Protein AF-A0A6G1CR03-F1 (afdb_monomer_lite)

Organism: NCBI:txid110450

Foldseek 3Di:
DWDQDDDVARKIFDFDKDADCDDPRHQKIWTWGDIFRPPDPDTDTDTPDIDGDDDDDDDDD

Secondary structure (DSSP, 8-state):
-EEE--SSS-EEEEEEEEEE-SGGGTTEEEEEEEEEETTSSS----EEEEEEPP-PPP---

Radius of gyration: 16.4 Å; chains: 1; bounding box: 43×23×43 Å

Structure (mmCIF, N/CA/C/O backbone):
data_AF-A0A6G1CR03-F1
#
_entry.id   AF-A0A6G1CR03-F1
#
loop_
_atom_site.group_PDB
_atom_site.id
_atom_site.type_symbol
_atom_site.label_atom_id
_atom_site.label_alt_id
_atom_site.label_comp_id
_atom_site.label_asym_id
_atom_site.label_entity_id
_atom_site.label_seq_id
_atom_site.pdbx_PDB_ins_code
_atom_site.Cartn_x
_atom_site.Cartn_y
_atom_site.Cartn_z
_atom_site.occupancy
_atom_site.B_iso_or_equiv
_atom_site.auth_seq_id
_atom_site.auth_comp_id
_atom_site.auth_asym_id
_atom_site.auth_atom_id
_atom_site.pdbx_PDB_model_num
ATOM 1 N N . MET A 1 1 ? 6.035 1.123 5.626 1.00 90.88 1 MET A N 1
ATOM 2 C CA . MET A 1 1 ? 5.923 1.416 7.069 1.00 90.88 1 MET A CA 1
ATOM 3 C C . MET A 1 1 ? 4.490 1.153 7.507 1.00 90.88 1 MET A C 1
ATOM 5 O O . MET A 1 1 ? 3.590 1.286 6.684 1.00 90.88 1 MET A O 1
ATOM 9 N N . TYR A 1 2 ? 4.283 0.751 8.759 1.00 93.88 2 TYR A N 1
ATOM 10 C CA . TYR A 1 2 ? 2.954 0.669 9.364 1.00 93.88 2 TYR A CA 1
ATOM 11 C C . TYR A 1 2 ? 2.985 1.277 10.768 1.00 93.88 2 TYR A C 1
ATOM 13 O O . TYR A 1 2 ? 4.035 1.265 11.413 1.00 93.88 2 TYR A O 1
ATOM 21 N N . VAL A 1 3 ? 1.860 1.832 11.220 1.00 95.88 3 VAL A N 1
ATOM 22 C CA . VAL A 1 3 ? 1.733 2.497 12.530 1.00 95.88 3 VAL A CA 1
ATOM 23 C C . VAL A 1 3 ? 0.367 2.182 13.137 1.00 95.88 3 VAL A C 1
ATOM 25 O O . VAL A 1 3 ? -0.614 2.123 12.405 1.00 95.88 3 VAL A O 1
ATOM 28 N N . SER A 1 4 ? 0.287 2.003 14.460 1.00 95.00 4 SER A N 1
ATOM 29 C CA . SER A 1 4 ? -0.998 1.909 15.171 1.00 95.00 4 SER A CA 1
ATOM 30 C C . SER A 1 4 ? -1.796 3.198 14.980 1.00 95.00 4 SER A C 1
ATOM 32 O O . SER A 1 4 ? -1.285 4.275 15.281 1.00 95.00 4 SER A O 1
ATOM 34 N N . SER A 1 5 ? -3.024 3.104 14.479 1.00 93.00 5 SER A N 1
ATOM 35 C CA . SER A 1 5 ? -3.783 4.278 14.025 1.00 93.00 5 SER A CA 1
ATOM 36 C C . SER A 1 5 ? -5.209 4.378 14.555 1.00 93.00 5 SER A C 1
ATOM 38 O O . SER A 1 5 ? -5.862 5.383 14.295 1.00 93.00 5 SER A O 1
ATOM 40 N N . ASP A 1 6 ? -5.693 3.372 15.282 1.00 90.88 6 ASP A N 1
ATOM 41 C CA . ASP A 1 6 ? -7.035 3.353 15.869 1.00 90.88 6 ASP A CA 1
ATOM 42 C C . ASP A 1 6 ? -6.937 3.153 17.394 1.00 90.88 6 ASP A C 1
ATOM 44 O O . ASP A 1 6 ? -6.083 2.413 17.883 1.00 90.88 6 ASP A O 1
ATOM 48 N N . GLN A 1 7 ? -7.756 3.896 18.144 1.00 91.62 7 GLN A N 1
ATOM 49 C CA . GLN A 1 7 ? -7.819 3.866 19.610 1.00 91.62 7 GLN A CA 1
ATOM 50 C C . GLN A 1 7 ? -8.919 2.933 20.135 1.00 91.62 7 GLN A C 1
ATOM 52 O O . GLN A 1 7 ? -8.845 2.491 21.280 1.00 91.62 7 GLN A O 1
ATOM 57 N N . ALA A 1 8 ? -9.947 2.661 19.330 1.00 93.00 8 ALA A N 1
ATOM 58 C CA . ALA A 1 8 ? -11.076 1.810 19.687 1.00 93.00 8 ALA A CA 1
ATOM 59 C C . ALA A 1 8 ? -10.874 0.362 19.222 1.00 93.00 8 ALA A C 1
ATOM 61 O O . ALA A 1 8 ? -11.371 -0.566 19.859 1.00 93.00 8 ALA A O 1
ATOM 62 N N . GLN A 1 9 ? -10.149 0.166 18.120 1.00 89.62 9 GLN A N 1
ATOM 63 C CA . GLN A 1 9 ? -9.874 -1.146 17.535 1.00 89.62 9 GLN A CA 1
ATOM 64 C C . GLN A 1 9 ? -8.394 -1.291 17.171 1.00 89.62 9 GLN A C 1
ATOM 66 O O . GLN A 1 9 ? -7.636 -0.324 17.165 1.00 89.62 9 GLN A O 1
ATOM 71 N N . ILE A 1 10 ? -7.956 -2.512 16.850 1.00 92.19 10 ILE A N 1
ATOM 72 C CA . ILE A 1 10 ? -6.587 -2.749 16.375 1.00 92.19 10 ILE A CA 1
ATOM 73 C C . ILE A 1 10 ? -6.502 -2.379 14.887 1.00 92.19 10 ILE A C 1
ATOM 75 O O . ILE A 1 10 ? -6.632 -3.228 14.002 1.00 92.19 10 ILE A O 1
ATOM 79 N N . GLY A 1 11 ? -6.294 -1.090 14.625 1.00 94.12 11 GLY A N 1
ATOM 80 C CA . GLY A 1 11 ? -6.098 -0.528 13.290 1.00 94.12 11 GLY A CA 1
ATOM 81 C C . GLY A 1 11 ? -4.642 -0.156 13.020 1.00 94.12 11 GLY A C 1
ATOM 82 O O . GLY A 1 11 ? -3.971 0.435 13.869 1.00 94.12 11 GLY A O 1
ATOM 83 N N . LEU A 1 12 ? -4.157 -0.482 11.820 1.00 95.31 12 LEU A N 1
ATOM 84 C CA . LEU A 1 12 ? -2.828 -0.101 11.343 1.00 95.31 12 LEU A CA 1
ATOM 85 C C . LEU A 1 12 ? -2.930 0.840 10.141 1.00 95.31 12 LEU A C 1
ATOM 87 O O . LEU A 1 12 ? -3.470 0.457 9.108 1.00 95.31 12 LEU A O 1
ATOM 91 N N . LEU A 1 13 ? -2.337 2.029 10.212 1.00 95.81 13 LEU A N 1
ATOM 92 C CA . LEU A 1 13 ? -2.108 2.853 9.030 1.00 95.81 13 LEU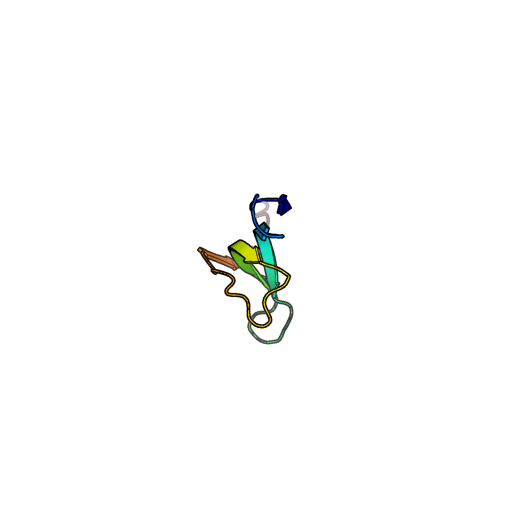 A CA 1
ATOM 93 C C . LEU A 1 13 ? -0.974 2.223 8.225 1.00 95.81 13 LEU A C 1
ATOM 95 O O . LEU A 1 13 ? 0.167 2.147 8.683 1.00 95.81 13 LEU A O 1
ATOM 99 N N . MET A 1 14 ? -1.292 1.795 7.015 1.00 96.50 14 MET A N 1
ATOM 100 C CA . MET A 1 14 ? -0.364 1.247 6.043 1.00 96.50 14 MET A CA 1
ATOM 101 C C . MET A 1 14 ? 0.129 2.390 5.161 1.00 96.50 14 MET A C 1
ATOM 103 O O . MET A 1 14 ? -0.673 3.050 4.512 1.00 96.50 14 MET A O 1
ATOM 107 N N . ALA A 1 15 ? 1.440 2.615 5.128 1.00 96.38 15 ALA A N 1
ATOM 108 C CA . ALA A 1 15 ? 2.097 3.533 4.202 1.00 96.38 15 ALA A CA 1
ATOM 109 C C . ALA A 1 15 ? 3.279 2.792 3.572 1.00 96.38 15 ALA A C 1
ATOM 111 O O . ALA A 1 15 ? 4.395 2.777 4.110 1.00 96.38 15 ALA A O 1
ATOM 112 N N . MET A 1 16 ? 3.018 2.059 2.490 1.00 95.31 16 MET A N 1
ATOM 113 C CA . MET A 1 16 ? 3.999 1.142 1.911 1.00 95.31 16 MET A CA 1
ATOM 114 C C . MET A 1 16 ? 3.895 1.003 0.399 1.00 95.31 16 MET A C 1
ATOM 116 O O . MET A 1 16 ? 2.855 1.239 -0.206 1.00 95.31 16 MET A O 1
ATOM 120 N N . ASN A 1 17 ? 5.000 0.541 -0.175 1.00 95.88 17 ASN A N 1
ATOM 121 C CA . ASN A 1 17 ? 5.109 0.155 -1.568 1.00 95.88 17 ASN A CA 1
ATOM 122 C C . ASN A 1 17 ? 5.210 -1.372 -1.651 1.00 95.88 17 ASN A C 1
ATOM 124 O O . ASN A 1 17 ? 6.005 -1.974 -0.927 1.00 95.88 17 ASN A O 1
ATOM 128 N N . SER A 1 18 ? 4.436 -1.988 -2.540 1.00 94.62 18 SER A N 1
ATOM 129 C CA . SER A 1 18 ? 4.465 -3.429 -2.803 1.00 94.62 18 SER A CA 1
ATOM 130 C C . SER A 1 18 ? 4.998 -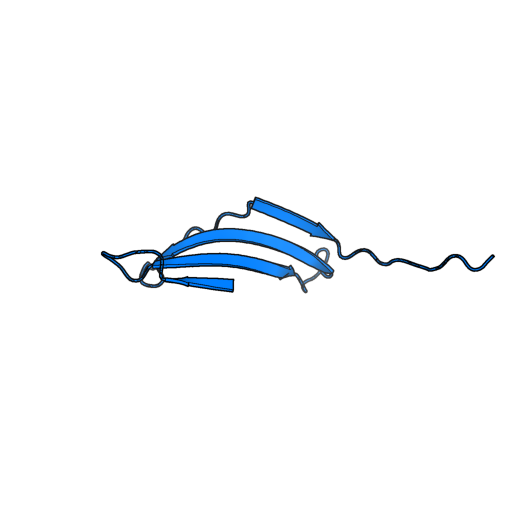3.690 -4.207 1.00 94.62 18 SER A C 1
ATOM 132 O O . SER A 1 18 ? 4.440 -3.204 -5.190 1.00 94.62 18 SER A O 1
ATOM 134 N N . MET A 1 19 ? 6.087 -4.455 -4.289 1.00 94.81 19 MET A N 1
ATOM 135 C CA . MET A 1 19 ? 6.703 -4.870 -5.547 1.00 94.81 19 MET A CA 1
ATOM 136 C C . MET A 1 19 ? 5.969 -6.092 -6.103 1.00 94.81 19 MET A C 1
ATOM 138 O O . MET A 1 19 ? 5.877 -7.125 -5.441 1.00 94.81 19 MET A O 1
ATOM 142 N N . LEU A 1 20 ? 5.464 -5.979 -7.324 1.00 94.69 20 LEU A N 1
ATOM 143 C CA . LEU A 1 20 ? 4.866 -7.078 -8.065 1.00 94.69 20 LEU A CA 1
ATOM 144 C C . LEU A 1 20 ? 5.977 -7.875 -8.754 1.00 94.69 20 LEU A C 1
ATOM 146 O O . LEU A 1 20 ? 6.832 -7.313 -9.439 1.00 94.69 20 LEU A O 1
ATOM 150 N N . THR A 1 21 ? 5.951 -9.194 -8.581 1.00 94.44 21 THR A N 1
ATOM 151 C CA . THR A 1 21 ? 6.975 -10.114 -9.111 1.00 94.44 21 THR A CA 1
ATOM 152 C C . THR A 1 21 ? 6.421 -11.109 -10.135 1.00 94.44 21 THR A C 1
ATOM 154 O O . THR A 1 21 ? 7.174 -11.863 -10.746 1.00 94.44 21 THR A O 1
ATOM 157 N N . GLY A 1 22 ? 5.102 -11.117 -10.350 1.00 94.62 22 GLY A N 1
ATOM 158 C CA . GLY A 1 22 ? 4.416 -12.079 -11.209 1.00 94.62 22 GLY A CA 1
ATOM 159 C C . GLY A 1 22 ? 4.188 -11.584 -12.638 1.00 94.62 22 GLY A C 1
ATOM 160 O O . GLY A 1 22 ? 3.625 -10.510 -12.858 1.00 94.62 22 GLY A O 1
ATOM 161 N N . GLY A 1 23 ? 4.555 -12.421 -13.612 1.00 93.69 23 GLY A N 1
ATOM 162 C CA . GLY A 1 23 ? 4.140 -12.300 -15.012 1.00 93.69 23 GLY A CA 1
ATOM 163 C C . GLY A 1 23 ? 4.412 -10.921 -15.640 1.00 93.69 23 GLY A C 1
ATOM 164 O O . GLY A 1 23 ? 5.501 -10.375 -15.456 1.00 93.69 23 GLY A O 1
ATOM 165 N N . PRO A 1 24 ? 3.447 -10.335 -16.380 1.00 92.00 24 PRO A N 1
ATOM 166 C CA . PRO A 1 24 ? 3.646 -9.090 -17.136 1.00 92.00 24 PRO A CA 1
ATOM 167 C C . PRO A 1 24 ? 3.817 -7.835 -16.260 1.00 92.00 24 PRO A C 1
ATOM 169 O O . PRO A 1 24 ? 4.095 -6.748 -16.775 1.00 92.00 24 PRO A O 1
ATOM 172 N N . TYR A 1 25 ? 3.640 -7.966 -14.944 1.00 91.38 25 TYR A N 1
ATOM 173 C CA . TYR A 1 25 ? 3.780 -6.878 -13.977 1.00 91.38 25 TYR A CA 1
ATOM 174 C C 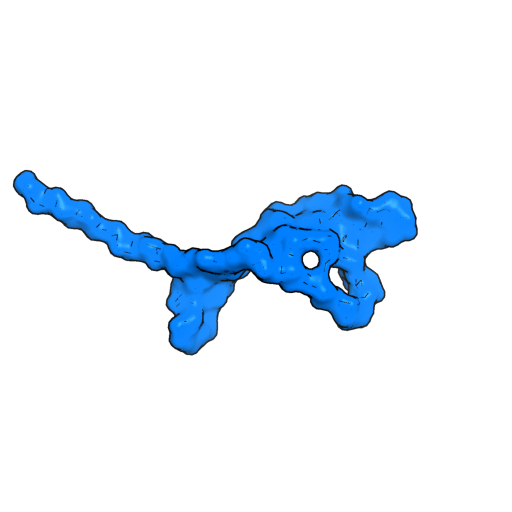. TYR A 1 25 ? 5.036 -7.010 -13.112 1.00 91.38 25 TYR A C 1
ATOM 176 O O . TYR A 1 25 ? 5.223 -6.203 -12.204 1.00 91.38 25 TYR A O 1
ATOM 184 N N . ASN A 1 26 ? 5.903 -7.989 -13.388 1.00 92.62 26 ASN A N 1
ATOM 185 C CA . ASN A 1 26 ? 7.181 -8.113 -12.699 1.00 92.62 26 ASN A CA 1
ATOM 186 C C . ASN A 1 26 ? 8.001 -6.821 -12.863 1.00 92.62 26 ASN A C 1
ATOM 188 O O . ASN A 1 26 ? 8.129 -6.306 -13.975 1.00 92.62 26 ASN A O 1
ATOM 192 N N . GLY A 1 27 ? 8.515 -6.272 -11.763 1.00 91.00 27 GLY A N 1
ATOM 193 C CA . GLY A 1 27 ? 9.246 -5.000 -11.784 1.00 91.00 27 GLY A CA 1
ATOM 194 C C . GLY A 1 27 ? 8.397 -3.766 -11.456 1.00 91.00 27 GLY A C 1
ATOM 195 O O . GLY A 1 27 ? 8.932 -2.660 -11.350 1.00 91.00 27 GLY A O 1
ATOM 196 N N . ARG A 1 28 ? 7.072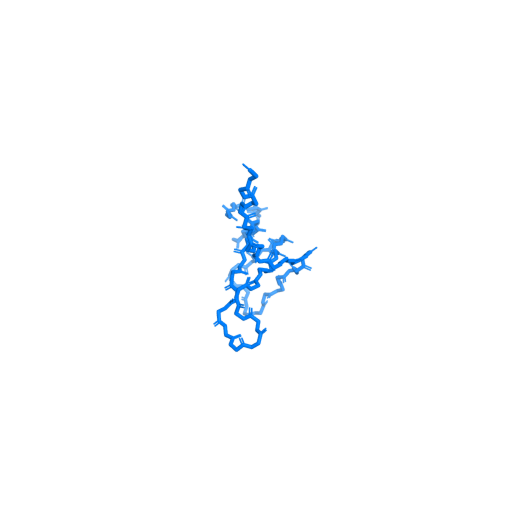 -3.919 -11.327 1.00 94.31 28 ARG A N 1
ATOM 197 C CA . ARG A 1 28 ? 6.156 -2.807 -11.038 1.00 94.31 28 ARG A CA 1
ATOM 198 C C . ARG A 1 28 ? 5.886 -2.685 -9.551 1.00 94.31 28 ARG A C 1
ATOM 200 O O . ARG A 1 28 ? 5.836 -3.676 -8.833 1.00 94.31 28 ARG A O 1
ATOM 207 N N . VAL A 1 29 ? 5.640 -1.463 -9.110 1.00 96.12 29 VAL A N 1
ATOM 208 C CA . VAL A 1 29 ? 5.325 -1.133 -7.726 1.00 96.12 29 VAL A CA 1
ATOM 209 C C . VAL A 1 29 ? 3.933 -0.524 -7.660 1.00 96.12 29 VAL A C 1
ATOM 211 O O . VAL A 1 29 ? 3.594 0.336 -8.473 1.00 96.12 29 VAL A O 1
ATOM 214 N N . ILE A 1 30 ? 3.149 -0.938 -6.669 1.00 96.56 30 ILE A N 1
ATOM 215 C CA . ILE A 1 30 ? 1.925 -0.245 -6.251 1.00 96.56 30 ILE A CA 1
ATOM 216 C C . ILE A 1 30 ? 2.144 0.395 -4.883 1.00 96.56 30 ILE A C 1
ATOM 218 O O . ILE A 1 30 ? 2.847 -0.162 -4.037 1.00 96.56 30 ILE A O 1
ATOM 222 N N . THR A 1 31 ? 1.542 1.557 -4.662 1.00 97.12 31 THR A N 1
ATOM 223 C CA . THR A 1 31 ? 1.602 2.264 -3.382 1.00 97.12 31 THR A CA 1
ATOM 224 C C . THR A 1 31 ? 0.263 2.148 -2.673 1.00 97.12 31 THR A C 1
ATOM 226 O O . THR A 1 31 ? -0.777 2.512 -3.224 1.00 97.12 31 THR A O 1
ATOM 229 N N . VAL A 1 32 ? 0.312 1.663 -1.436 1.00 96.69 32 VAL A N 1
ATOM 230 C CA . VAL A 1 32 ? -0.836 1.519 -0.544 1.00 96.69 32 VAL A CA 1
ATOM 231 C C . VAL A 1 32 ? -0.736 2.569 0.555 1.00 96.69 32 VAL A C 1
ATOM 233 O O . VAL A 1 32 ? 0.275 2.639 1.265 1.00 96.69 32 VAL A O 1
ATOM 236 N N . LEU A 1 33 ? -1.797 3.365 0.693 1.00 96.69 33 LEU A N 1
ATOM 237 C CA . LEU A 1 33 ? -1.968 4.314 1.786 1.00 96.69 33 LEU A CA 1
ATOM 238 C C . LEU A 1 33 ? -3.395 4.223 2.326 1.00 96.69 33 LEU A C 1
ATOM 240 O O . LEU A 1 33 ? -4.340 4.620 1.649 1.00 96.69 33 LEU A O 1
ATOM 244 N N . GLY A 1 34 ? -3.546 3.708 3.543 1.00 94.44 34 GLY A N 1
ATOM 245 C CA . GLY A 1 34 ? -4.860 3.546 4.163 1.00 94.44 34 GLY A CA 1
ATOM 246 C C . GLY A 1 34 ? -4.815 2.813 5.496 1.00 94.44 34 GLY A C 1
ATOM 247 O O . GLY A 1 34 ? -3.782 2.270 5.884 1.00 94.44 34 GLY A O 1
ATOM 248 N N . ILE A 1 35 ? -5.937 2.827 6.210 1.00 94.19 35 ILE A N 1
ATOM 249 C CA . ILE A 1 35 ? -6.094 2.127 7.489 1.00 94.19 35 ILE A CA 1
ATOM 250 C C . ILE A 1 35 ? -6.457 0.665 7.217 1.00 94.19 35 ILE A C 1
ATOM 252 O O . ILE A 1 35 ? -7.214 0.360 6.304 1.00 94.19 35 ILE A O 1
ATOM 256 N N . ASN A 1 36 ? -5.892 -0.233 8.012 1.00 94.44 36 ASN A N 1
ATOM 257 C CA . ASN A 1 36 ? -6.044 -1.673 7.917 1.00 94.44 36 ASN A CA 1
ATOM 258 C C . ASN A 1 36 ? -6.478 -2.222 9.284 1.00 94.44 36 ASN A C 1
ATOM 260 O O . ASN A 1 36 ? -5.644 -2.378 10.182 1.00 94.44 36 ASN A O 1
ATOM 264 N N . HIS A 1 37 ? -7.773 -2.495 9.458 1.00 94.44 37 HIS A N 1
ATOM 265 C CA . HIS A 1 37 ? -8.315 -3.138 10.659 1.00 94.44 37 HIS A CA 1
ATOM 266 C C . HIS A 1 37 ? -8.052 -4.640 10.599 1.00 94.44 37 HIS A C 1
ATOM 268 O O . HIS A 1 37 ? -8.805 -5.406 10.008 1.00 94.44 37 HIS A O 1
ATOM 274 N N . ILE A 1 38 ? -6.943 -5.084 11.186 1.00 92.25 38 ILE A N 1
ATOM 275 C CA . ILE A 1 38 ? -6.407 -6.432 10.935 1.00 92.25 38 ILE A CA 1
ATOM 276 C C . ILE A 1 38 ? -7.304 -7.580 11.422 1.00 92.25 38 ILE A C 1
ATOM 278 O O . ILE A 1 38 ? -7.083 -8.717 11.013 1.00 92.25 38 ILE A O 1
ATOM 282 N N . LEU A 1 39 ? -8.279 -7.283 12.285 1.00 94.12 39 LEU A N 1
ATOM 283 C CA . LEU A 1 39 ? -9.234 -8.247 12.833 1.00 94.12 39 LEU A CA 1
ATOM 284 C C . LEU A 1 39 ? -10.486 -8.432 11.960 1.00 94.12 39 LEU A C 1
ATOM 286 O O . LEU A 1 39 ? -11.280 -9.321 12.248 1.00 94.12 39 LEU A O 1
ATOM 290 N N . GLU A 1 40 ? -10.676 -7.615 10.923 1.00 93.94 40 GLU A N 1
ATOM 291 C CA . GLU A 1 40 ? -11.764 -7.795 9.959 1.00 93.94 40 GLU A CA 1
ATOM 292 C C . GLU A 1 40 ? -11.429 -8.911 8.953 1.00 93.94 40 GLU A C 1
ATOM 294 O O . GLU A 1 40 ? -10.286 -9.030 8.490 1.00 93.94 40 GLU A O 1
ATOM 299 N N . ASP A 1 41 ? -12.443 -9.705 8.588 1.00 95.19 41 ASP A N 1
ATOM 300 C CA . ASP A 1 41 ? -12.318 -10.829 7.644 1.00 95.19 41 ASP A CA 1
ATOM 301 C C . ASP A 1 41 ? -11.934 -10.369 6.229 1.00 95.19 41 ASP A C 1
ATOM 303 O O . ASP A 1 41 ? -11.137 -11.013 5.544 1.00 95.19 41 ASP A O 1
ATOM 307 N N . VAL A 1 42 ? -12.485 -9.238 5.786 1.00 94.81 42 VAL A N 1
ATOM 308 C CA . VAL A 1 42 ? -12.190 -8.612 4.493 1.00 94.81 42 VAL A CA 1
ATOM 309 C C . VAL A 1 42 ? -11.742 -7.187 4.753 1.00 94.81 42 VAL A C 1
ATOM 311 O O . VAL A 1 42 ? -12.418 -6.452 5.460 1.00 94.81 42 VAL A O 1
ATOM 314 N N . ARG A 1 43 ? -10.605 -6.801 4.169 1.00 93.25 43 ARG A N 1
ATOM 315 C CA . ARG A 1 43 ? -9.980 -5.498 4.409 1.00 93.25 43 ARG A CA 1
ATOM 316 C C . ARG A 1 43 ? -9.747 -4.776 3.101 1.00 93.25 43 ARG A C 1
ATOM 318 O O . ARG A 1 43 ? -9.086 -5.301 2.202 1.00 93.25 43 ARG A O 1
ATOM 325 N N . GLU A 1 44 ? -10.262 -3.561 3.013 1.00 91.62 44 GLU A N 1
ATOM 326 C CA . GLU A 1 44 ? -10.008 -2.684 1.880 1.00 91.62 44 GLU A CA 1
ATOM 327 C C . GLU A 1 44 ? -8.638 -2.019 2.044 1.00 91.62 44 GLU A C 1
ATOM 329 O O . GLU A 1 44 ? -8.343 -1.394 3.059 1.00 91.62 44 GLU A O 1
ATOM 334 N N . MET A 1 45 ? -7.773 -2.162 1.040 1.00 94.12 45 MET A N 1
ATOM 335 C CA . MET A 1 45 ? -6.455 -1.524 1.014 1.00 94.12 45 MET A CA 1
ATOM 336 C C . MET A 1 45 ? -6.380 -0.596 -0.202 1.00 94.12 45 MET A C 1
ATOM 338 O O . MET A 1 45 ? -6.192 -1.084 -1.320 1.00 94.12 45 MET A O 1
ATOM 342 N N . PRO A 1 46 ? -6.537 0.729 -0.016 1.00 94.56 46 PRO A N 1
ATOM 343 C CA . PRO A 1 46 ? -6.539 1.677 -1.122 1.00 94.56 46 PRO A CA 1
ATOM 344 C C . PRO A 1 46 ? -5.192 1.714 -1.845 1.00 94.56 46 PRO A C 1
ATOM 346 O O . PRO A 1 46 ? -4.142 1.914 -1.229 1.00 94.56 46 PRO A O 1
ATOM 349 N N . ILE A 1 47 ? -5.234 1.581 -3.171 1.00 96.12 47 ILE A N 1
ATOM 350 C CA . ILE A 1 47 ? -4.081 1.809 -4.042 1.00 96.12 47 ILE A CA 1
ATOM 351 C C . ILE A 1 47 ? -4.131 3.263 -4.498 1.00 96.12 47 ILE A C 1
ATOM 353 O O . ILE A 1 47 ? -5.034 3.656 -5.234 1.00 96.12 47 ILE A O 1
ATOM 357 N N . ILE A 1 48 ? -3.155 4.056 -4.067 1.00 96.69 48 ILE A N 1
ATOM 358 C CA . ILE A 1 48 ? -3.106 5.496 -4.366 1.00 96.69 48 ILE A CA 1
ATOM 359 C C . ILE A 1 48 ? -2.203 5.834 -5.557 1.00 96.69 48 ILE A C 1
ATOM 361 O O . ILE A 1 48 ? -2.146 6.982 -5.989 1.00 96.69 48 ILE A O 1
ATOM 365 N N . GLY A 1 49 ? -1.484 4.848 -6.093 1.00 96.06 49 GLY A N 1
ATOM 366 C CA . GLY A 1 49 ? -0.625 5.030 -7.255 1.00 96.06 49 GLY A CA 1
ATOM 367 C C . GLY A 1 49 ? 0.239 3.812 -7.552 1.00 96.06 49 GLY A C 1
ATOM 368 O O . GLY A 1 49 ? 0.143 2.771 -6.898 1.00 96.06 49 GLY A O 1
ATOM 369 N N . GLY A 1 50 ? 1.107 3.961 -8.547 1.00 95.00 50 GLY A N 1
ATOM 370 C CA . GLY A 1 50 ? 2.085 2.948 -8.912 1.00 95.00 50 GLY A CA 1
ATOM 371 C C . GLY A 1 50 ? 3.122 3.479 -9.891 1.00 95.00 50 GLY A C 1
ATOM 372 O O . GLY A 1 50 ? 2.892 4.472 -10.582 1.00 95.00 50 GLY A O 1
ATOM 373 N N . TYR A 1 51 ? 4.272 2.816 -9.935 1.00 93.00 51 TYR A N 1
ATOM 374 C CA . TYR A 1 51 ? 5.368 3.158 -10.835 1.00 93.00 51 TYR A CA 1
ATOM 37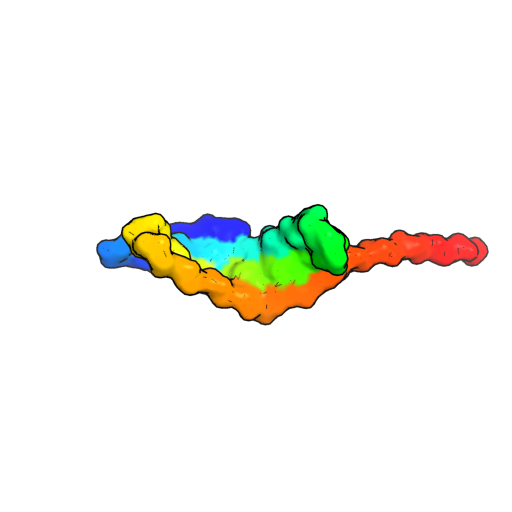5 C C . TYR A 1 51 ? 6.118 1.908 -11.300 1.00 93.00 51 TYR A C 1
ATOM 377 O O . TYR A 1 51 ? 6.020 0.831 -10.712 1.00 93.00 51 TYR A O 1
ATOM 385 N N . VAL A 1 52 ? 6.864 2.051 -12.393 1.00 90.69 52 VAL A N 1
ATOM 386 C CA . VAL A 1 52 ? 7.823 1.051 -12.876 1.00 90.69 52 VAL A CA 1
ATOM 387 C C . VAL A 1 52 ? 9.201 1.400 -12.336 1.00 90.69 52 VAL A C 1
ATOM 389 O O . VAL A 1 52 ? 9.578 2.573 -12.328 1.00 90.69 52 VAL A O 1
ATOM 392 N N . GLN A 1 53 ? 9.965 0.396 -11.909 1.00 79.94 53 GLN A N 1
ATOM 393 C CA . GLN A 1 53 ? 11.375 0.605 -11.609 1.00 79.94 53 GLN A CA 1
ATOM 394 C C . GLN A 1 53 ? 12.115 1.020 -12.890 1.00 79.94 53 GLN A C 1
ATOM 396 O O . GLN A 1 53 ? 12.160 0.273 -13.867 1.00 79.94 53 GLN A O 1
ATOM 401 N N . ALA A 1 54 ? 12.672 2.230 -12.900 1.00 77.38 54 ALA A N 1
ATOM 402 C CA . ALA A 1 54 ? 13.428 2.726 -14.041 1.00 77.38 54 ALA A CA 1
ATOM 403 C C . ALA A 1 54 ? 14.793 2.029 -14.121 1.00 77.38 54 ALA A C 1
ATOM 405 O O . ALA A 1 54 ? 15.539 1.996 -13.142 1.00 77.38 54 ALA A O 1
ATOM 406 N N . HIS A 1 55 ? 15.134 1.518 -15.304 1.00 72.19 55 HIS A N 1
ATOM 407 C CA . HIS A 1 55 ? 16.493 1.095 -15.627 1.00 72.19 55 HIS A CA 1
ATOM 408 C C . HIS A 1 55 ? 17.225 2.283 -16.252 1.00 72.19 55 HIS A C 1
ATOM 410 O O . HIS A 1 55 ? 16.980 2.639 -17.403 1.00 72.19 55 HIS A O 1
ATOM 416 N N . THR A 1 56 ? 18.084 2.934 -15.473 1.00 77.31 56 THR A N 1
ATOM 417 C CA . THR A 1 56 ? 18.894 4.069 -15.928 1.00 77.31 56 THR A CA 1
ATOM 418 C C . THR A 1 56 ? 20.243 3.575 -16.435 1.00 77.31 56 THR A C 1
ATOM 420 O O . THR A 1 56 ? 20.939 2.857 -15.718 1.00 77.31 56 THR A O 1
ATOM 423 N N . TYR A 1 57 ? 20.623 3.974 -17.646 1.00 79.31 57 TYR A N 1
ATOM 424 C CA . TYR A 1 57 ? 21.973 3.787 -18.174 1.00 79.31 57 TYR A CA 1
ATOM 425 C C . TYR A 1 57 ? 22.730 5.115 -18.104 1.00 79.31 57 TYR A C 1
ATOM 427 O O . TYR A 1 57 ? 22.160 6.176 -18.363 1.00 79.31 57 TYR A O 1
ATOM 435 N N . PHE A 1 58 ? 24.010 5.054 -17.741 1.00 81.12 58 PHE A N 1
ATOM 436 C CA . PHE A 1 58 ? 24.915 6.182 -17.933 1.00 81.12 58 PHE A CA 1
ATOM 437 C C . PHE A 1 58 ? 25.272 6.254 -19.420 1.00 81.12 58 PHE A C 1
ATOM 439 O O . PHE A 1 58 ? 25.508 5.226 -20.055 1.00 81.12 58 PHE A O 1
ATOM 446 N N . VAL A 1 59 ? 25.237 7.458 -19.991 1.00 78.38 59 VAL A N 1
ATOM 447 C CA . VAL A 1 59 ? 25.748 7.710 -21.340 1.00 78.38 59 VAL A CA 1
ATOM 448 C C . VAL A 1 59 ? 27.152 8.251 -21.149 1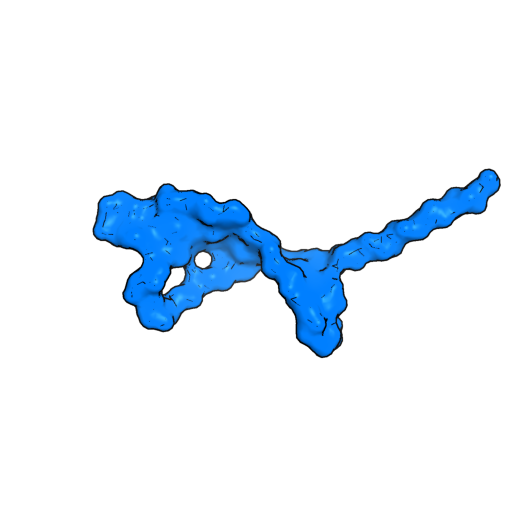.00 78.38 59 VAL A C 1
ATOM 450 O O . VAL A 1 59 ? 27.307 9.399 -20.737 1.00 78.38 59 VAL A O 1
ATOM 453 N N . ASP A 1 60 ? 28.150 7.408 -21.381 1.00 76.88 60 ASP A N 1
ATOM 454 C CA . ASP A 1 60 ? 29.540 7.848 -21.376 1.00 76.88 60 ASP A CA 1
ATOM 455 C C . ASP A 1 60 ? 29.785 8.695 -22.637 1.00 76.88 60 ASP A C 1
ATOM 457 O O . ASP A 1 60 ? 29.420 8.286 -23.745 1.00 76.88 60 ASP A O 1
ATOM 461 N N . PHE A 1 61 ? 30.347 9.891 -22.453 1.00 76.75 61 PHE A N 1
ATOM 462 C CA . PHE A 1 61 ? 30.762 10.823 -23.507 1.00 76.75 61 PHE A CA 1
ATOM 463 C C . PHE A 1 61 ? 32.285 10.928 -23.581 1.00 76.75 61 PHE A C 1
ATOM 465 O O . PHE A 1 61 ? 32.936 10.867 -22.512 1.00 76.75 61 PHE A O 1
#

InterPro domains:
  IPR004265 Dirigent protein [PF03018] (1-50)
  IPR004265 Dirigent protein [PTHR21495] (1-50)

pLDDT: mean 91.72, std 6.15, range [72.19, 97.12]

Sequence (61 aa):
MYVSSDQAQIGLLMAMNSMLTGGPYNGRVITVLGINHILEDVREMPIIGGYVQAHTYFVDF